Protein AF-A0A356GT39-F1 (afdb_monomer_lite)

Radius of gyration: 15.58 Å; chains: 1; bounding box: 34×14×54 Å

Sequence (61 aa):
PYEIRDHAWFVGFAPVQEPEIAVVAMVEHGGHGGSAAAPIVKAVMQEYF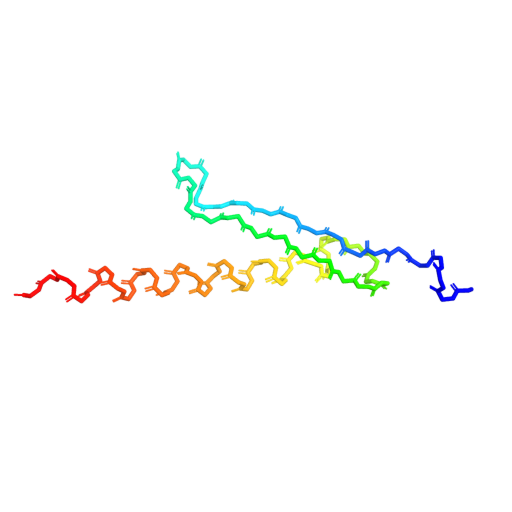RIRQAEGSKGGT

Foldseek 3Di:
DLVPADKAKDWDFDDPVDTDDIDIDIHRSQHYNVPRVVVVRVVVVVVVVVVVVVVVVPVPD

Secondary structure (DSSP, 8-state):
-GGGSPPEEEEEEE-SSS--EEEEEEETT---IIIIIHHHHHHHHHHHHHHHHHHHHHS--

pLDDT: mean 92.87, std 10.93, range [49.09, 98.81]

Structure (mmCIF, N/CA/C/O backbone):
data_AF-A0A356GT39-F1
#
_entry.id   AF-A0A356GT39-F1
#
loop_
_atom_site.group_PDB
_atom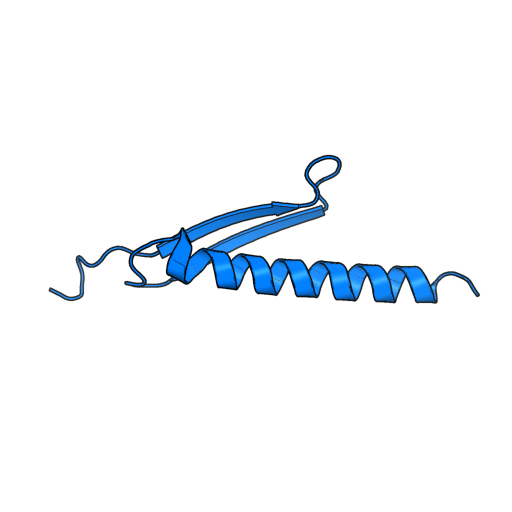_site.id
_atom_site.type_symbol
_atom_site.label_atom_id
_atom_site.label_alt_id
_atom_site.label_comp_id
_atom_site.label_asym_id
_atom_site.label_entity_id
_atom_site.label_seq_id
_atom_site.pdbx_PDB_ins_code
_atom_site.Cartn_x
_atom_site.Cartn_y
_atom_site.Cartn_z
_atom_site.occupancy
_atom_site.B_iso_or_equiv
_atom_site.auth_seq_id
_atom_site.auth_comp_id
_atom_site.auth_asym_id
_atom_site.auth_atom_id
_atom_site.pdbx_PDB_model_num
ATOM 1 N N . PRO A 1 1 ? 17.492 3.275 -20.905 1.00 72.38 1 PRO A N 1
ATOM 2 C CA . PRO A 1 1 ? 17.388 4.590 -20.223 1.00 72.38 1 PRO A CA 1
ATOM 3 C C . PRO A 1 1 ? 16.761 4.415 -18.834 1.00 72.38 1 PRO A C 1
ATOM 5 O O . PRO A 1 1 ? 15.727 3.765 -18.726 1.00 72.38 1 PRO A O 1
ATOM 8 N N . TYR A 1 2 ? 17.428 4.897 -17.782 1.00 80.69 2 TYR A N 1
ATOM 9 C CA . TYR A 1 2 ? 16.936 4.818 -16.397 1.00 80.69 2 TYR A CA 1
ATOM 10 C C . TYR A 1 2 ? 15.597 5.563 -16.243 1.00 80.69 2 TYR A C 1
ATOM 12 O O . TYR A 1 2 ? 14.660 5.020 -15.674 1.00 80.69 2 TYR A O 1
ATOM 20 N N . GLU A 1 3 ? 15.475 6.712 -16.914 1.00 85.12 3 GLU A N 1
ATOM 21 C CA . GLU A 1 3 ? 14.340 7.645 -16.845 1.00 85.12 3 GLU A CA 1
ATOM 22 C C . GLU A 1 3 ? 12.983 7.098 -17.323 1.00 85.12 3 GLU A C 1
ATOM 24 O O . GLU A 1 3 ? 11.957 7.686 -17.007 1.00 85.12 3 GLU A O 1
ATOM 29 N N . ILE A 1 4 ? 12.948 5.983 -18.065 1.00 89.62 4 ILE A N 1
ATOM 30 C CA . ILE A 1 4 ? 11.699 5.411 -18.616 1.00 89.62 4 ILE A CA 1
ATOM 31 C C . ILE A 1 4 ? 11.254 4.118 -17.921 1.00 89.62 4 ILE A C 1
ATOM 33 O O . ILE A 1 4 ? 10.373 3.429 -18.425 1.00 89.62 4 ILE A O 1
ATOM 37 N N . ARG A 1 5 ? 11.899 3.720 -16.816 1.00 92.06 5 ARG A N 1
ATOM 38 C CA . ARG A 1 5 ? 11.495 2.509 -16.082 1.00 92.06 5 ARG A CA 1
ATOM 39 C C . ARG A 1 5 ? 10.231 2.770 -15.270 1.00 92.06 5 ARG A C 1
ATOM 41 O O . ARG A 1 5 ? 10.136 3.799 -14.603 1.00 92.06 5 ARG A O 1
ATOM 48 N N . ASP A 1 6 ? 9.337 1.790 -15.235 1.00 94.44 6 ASP A N 1
ATOM 49 C CA . ASP A 1 6 ? 8.065 1.893 -14.521 1.00 94.44 6 ASP A CA 1
ATOM 50 C C . ASP A 1 6 ? 8.248 2.124 -13.014 1.00 94.44 6 ASP A C 1
ATOM 52 O O . ASP A 1 6 ? 9.042 1.458 -12.342 1.00 94.44 6 ASP A O 1
ATOM 56 N N . HIS A 1 7 ? 7.473 3.061 -12.471 1.00 96.69 7 HIS A N 1
ATOM 57 C CA . HIS A 1 7 ? 7.340 3.264 -11.033 1.00 96.69 7 HIS A CA 1
ATOM 58 C C . HIS A 1 7 ? 6.324 2.280 -10.457 1.00 96.69 7 HIS A C 1
ATOM 60 O O . HIS A 1 7 ? 5.236 2.107 -11.009 1.00 96.69 7 HIS A O 1
ATOM 66 N N . ALA A 1 8 ? 6.635 1.692 -9.305 1.00 98.25 8 ALA A N 1
ATOM 67 C CA . ALA A 1 8 ? 5.682 0.832 -8.620 1.00 98.25 8 ALA A CA 1
ATOM 68 C C . ALA A 1 8 ? 4.771 1.669 -7.726 1.00 98.25 8 ALA A C 1
ATOM 70 O O . ALA A 1 8 ? 5.249 2.337 -6.812 1.00 98.25 8 ALA A O 1
ATOM 71 N N . TRP A 1 9 ? 3.465 1.579 -7.956 1.00 98.38 9 TRP A N 1
ATOM 72 C CA . TRP A 1 9 ? 2.443 2.251 -7.159 1.00 98.38 9 TRP A CA 1
ATOM 73 C C . TRP A 1 9 ? 1.533 1.246 -6.467 1.00 98.38 9 TRP A C 1
ATOM 75 O O . TRP A 1 9 ? 1.133 0.246 -7.063 1.00 98.38 9 TRP A O 1
ATOM 85 N N . PHE A 1 10 ? 1.162 1.528 -5.222 1.00 98.62 10 PHE A N 1
ATOM 86 C CA . PHE A 1 10 ? 0.088 0.812 -4.542 1.00 98.62 10 PHE A CA 1
ATOM 87 C C . PHE A 1 10 ? -0.651 1.746 -3.585 1.00 98.62 10 PHE A C 1
ATOM 89 O O . PHE A 1 10 ? -0.030 2.543 -2.882 1.00 98.62 10 PHE A O 1
ATOM 96 N N . VAL A 1 11 ? -1.976 1.622 -3.548 1.00 98.50 11 VAL A N 1
ATOM 97 C CA . VAL A 1 11 ? -2.853 2.308 -2.597 1.00 98.50 11 VAL A CA 1
ATOM 98 C C . VAL A 1 11 ? -3.764 1.285 -1.939 1.00 98.50 11 VAL A C 1
ATOM 100 O O . VAL A 1 11 ? -4.272 0.380 -2.597 1.00 98.50 11 VAL A O 1
ATOM 103 N N . GLY A 1 12 ? -3.976 1.435 -0.638 1.00 98.31 12 GLY A N 1
ATOM 104 C CA . GLY A 1 12 ? -4.967 0.667 0.098 1.00 98.31 12 GLY A CA 1
ATOM 105 C C . GLY A 1 12 ? -5.591 1.502 1.204 1.00 98.31 12 GLY A C 1
ATOM 106 O O . GLY A 1 12 ? -4.994 2.470 1.676 1.00 98.31 12 GLY A O 1
ATOM 107 N N . PHE A 1 13 ? -6.764 1.079 1.658 1.00 98.50 13 PHE A N 1
ATOM 108 C CA . PHE A 1 13 ? -7.386 1.565 2.884 1.00 98.50 13 PHE A CA 1
ATOM 109 C C . PHE A 1 13 ? -7.886 0.383 3.717 1.00 98.50 13 PHE A C 1
ATOM 111 O O . PHE A 1 13 ? -8.135 -0.697 3.176 1.00 98.50 13 PHE A O 1
ATOM 118 N N . ALA A 1 14 ? -7.995 0.573 5.028 1.00 97.88 14 ALA A N 1
ATOM 119 C CA . ALA A 1 14 ? -8.489 -0.445 5.949 1.00 97.88 14 ALA A CA 1
ATOM 120 C C . ALA A 1 14 ? -9.025 0.186 7.249 1.00 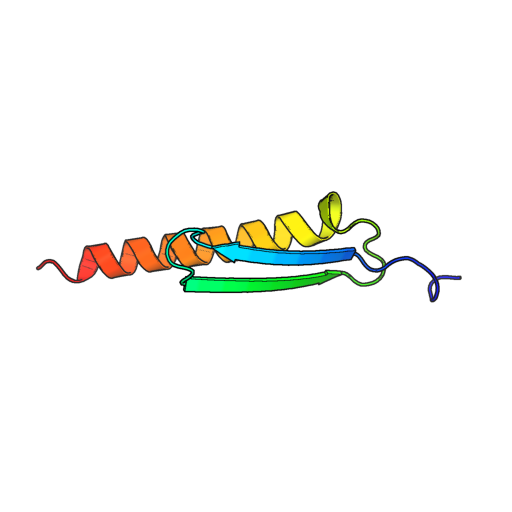97.88 14 ALA A C 1
ATOM 122 O O . ALA A 1 14 ? -8.558 1.267 7.623 1.00 97.88 14 ALA A O 1
ATOM 123 N N . PRO A 1 15 ? -9.917 -0.504 7.988 1.00 97.31 15 PRO A N 1
ATOM 124 C CA . PRO A 1 15 ? -10.737 -1.662 7.584 1.00 97.31 15 PRO A CA 1
ATOM 125 C C . PRO A 1 15 ? -11.686 -1.379 6.402 1.00 97.31 15 PRO A C 1
ATOM 127 O O . PRO A 1 15 ? -11.826 -0.241 5.973 1.00 97.31 15 PRO A O 1
ATOM 130 N N . VAL A 1 16 ? -12.336 -2.412 5.845 1.00 97.31 16 VAL A N 1
ATOM 131 C CA . VAL A 1 16 ? -13.275 -2.239 4.711 1.00 97.31 16 VAL A CA 1
ATOM 132 C C . VAL A 1 16 ? -14.605 -1.634 5.164 1.00 97.31 16 VAL A C 1
ATOM 134 O O . VAL A 1 16 ? -15.169 -0.803 4.461 1.00 97.31 16 VAL A O 1
ATOM 137 N N . GLN A 1 17 ? -15.119 -2.072 6.315 1.00 97.69 17 GLN A N 1
ATOM 138 C CA . GLN A 1 17 ? -16.438 -1.677 6.815 1.00 97.69 17 GLN A CA 1
ATOM 139 C C . GLN A 1 17 ? -16.433 -0.276 7.437 1.00 97.69 17 GLN A C 1
ATOM 141 O O . GLN A 1 17 ? -17.372 0.484 7.226 1.00 97.69 17 GLN A O 1
ATOM 146 N N . GLU A 1 18 ? -15.372 0.066 8.165 1.00 97.06 18 GLU A N 1
ATOM 147 C CA . GLU A 1 18 ? -15.180 1.369 8.803 1.00 97.06 18 GLU A CA 1
ATOM 148 C C . GLU A 1 18 ? -13.721 1.792 8.585 1.00 97.06 18 GLU A C 1
ATOM 150 O O . GLU A 1 18 ? -12.873 1.439 9.392 1.00 97.06 18 GLU A O 1
ATOM 155 N N . PRO A 1 19 ? -13.378 2.431 7.450 1.00 97.81 19 PRO A N 1
ATOM 156 C CA . PRO A 1 19 ? -11.995 2.782 7.138 1.00 97.81 19 PRO A CA 1
ATOM 157 C C . PRO A 1 19 ? -11.399 3.794 8.120 1.00 97.81 19 PRO A C 1
ATOM 159 O O . PRO A 1 19 ? -11.942 4.879 8.311 1.00 97.81 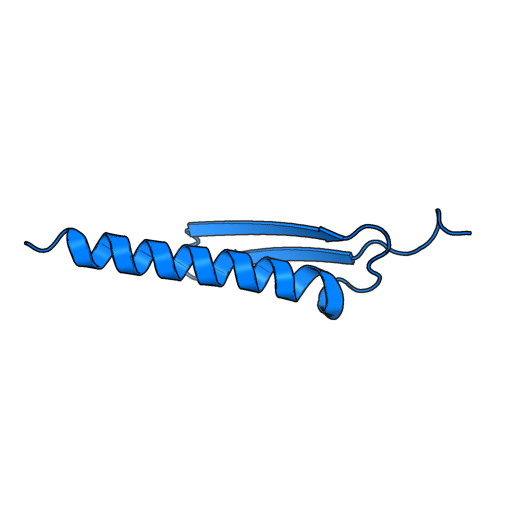19 PRO A O 1
ATOM 162 N N . GLU A 1 20 ? -10.231 3.474 8.668 1.00 97.31 20 GLU A N 1
ATOM 163 C CA . GLU A 1 20 ? -9.523 4.313 9.647 1.00 97.31 20 GLU A CA 1
ATOM 164 C C . GLU A 1 20 ? -8.219 4.898 9.080 1.00 97.31 20 GLU A C 1
ATOM 166 O O . GLU A 1 20 ? -7.750 5.948 9.520 1.00 97.31 20 GLU A O 1
ATOM 171 N N . ILE A 1 21 ? -7.623 4.226 8.087 1.00 98.31 21 ILE A N 1
ATOM 172 C CA . ILE A 1 21 ? -6.373 4.638 7.445 1.00 98.31 21 ILE A CA 1
ATOM 173 C C . ILE A 1 21 ? -6.396 4.358 5.938 1.00 98.31 21 ILE A C 1
ATOM 175 O O . ILE A 1 21 ? -6.848 3.303 5.491 1.00 98.31 21 ILE A O 1
ATOM 179 N N . ALA A 1 22 ? -5.838 5.287 5.159 1.00 98.56 22 ALA A N 1
ATOM 180 C CA . ALA A 1 22 ? -5.452 5.086 3.766 1.00 98.56 22 ALA A CA 1
ATOM 181 C C . ALA A 1 22 ? -3.941 5.310 3.615 1.00 98.56 22 ALA A C 1
ATOM 183 O O . ALA A 1 22 ? -3.386 6.248 4.185 1.00 98.56 22 ALA A O 1
ATOM 184 N N . VAL A 1 23 ? -3.274 4.448 2.850 1.00 98.62 23 VAL A N 1
ATOM 185 C CA . VAL A 1 23 ? -1.824 4.504 2.628 1.00 98.62 23 VAL A CA 1
ATOM 186 C C . VAL A 1 23 ? -1.543 4.376 1.138 1.00 98.62 23 VAL A C 1
ATOM 188 O O . VAL A 1 23 ? -2.071 3.485 0.472 1.00 98.62 23 VAL A O 1
ATOM 191 N N . VAL A 1 24 ? -0.680 5.255 0.631 1.00 98.50 24 VAL A N 1
ATOM 192 C CA . VAL A 1 24 ? -0.166 5.232 -0.741 1.00 98.50 24 VAL A CA 1
ATOM 193 C C . VAL A 1 24 ? 1.349 5.095 -0.679 1.00 98.50 24 VAL A C 1
ATOM 195 O O . VAL A 1 24 ? 1.998 5.801 0.091 1.00 98.50 24 VAL A O 1
ATOM 198 N N . ALA A 1 25 ? 1.915 4.215 -1.501 1.00 98.56 25 ALA A N 1
ATOM 199 C CA . ALA A 1 25 ? 3.354 4.110 -1.698 1.00 98.56 25 ALA A CA 1
ATOM 200 C C . ALA A 1 25 ? 3.703 4.180 -3.188 1.00 98.56 25 ALA A C 1
ATOM 202 O O . ALA A 1 25 ? 3.053 3.539 -4.018 1.00 98.56 25 ALA A O 1
ATOM 203 N N . MET A 1 26 ? 4.766 4.926 -3.492 1.00 98.19 26 MET A N 1
ATOM 204 C CA . MET A 1 26 ? 5.438 4.946 -4.787 1.00 98.19 26 MET A CA 1
ATOM 205 C C . MET A 1 26 ? 6.895 4.537 -4.591 1.00 98.19 26 MET A C 1
ATOM 207 O O . MET A 1 26 ? 7.585 5.108 -3.748 1.00 98.19 26 MET A O 1
ATOM 211 N N . VAL A 1 27 ? 7.373 3.595 -5.401 1.00 97.81 27 VAL A N 1
ATOM 212 C CA . VAL A 1 27 ? 8.793 3.240 -5.484 1.00 97.81 27 VAL A CA 1
ATOM 213 C C . VAL A 1 27 ? 9.319 3.658 -6.849 1.00 97.81 27 VAL A C 1
ATOM 215 O O . VAL A 1 27 ? 8.860 3.165 -7.887 1.00 97.81 27 VAL A O 1
ATOM 218 N N . GLU A 1 28 ? 10.287 4.575 -6.842 1.00 97.25 28 GLU A N 1
ATOM 219 C CA . GLU A 1 28 ? 10.952 5.034 -8.056 1.00 97.25 28 GLU A CA 1
ATOM 220 C C . GLU A 1 28 ? 11.583 3.842 -8.789 1.00 97.25 28 GLU A C 1
ATOM 222 O O . GLU A 1 28 ? 12.287 3.039 -8.179 1.00 97.25 28 GLU A O 1
ATOM 227 N N . HIS A 1 29 ? 11.271 3.684 -10.080 1.00 95.75 29 HIS A N 1
ATOM 228 C CA . HIS A 1 29 ? 11.706 2.565 -10.915 1.00 95.75 29 HIS A CA 1
ATOM 229 C C . HIS A 1 29 ? 11.527 1.167 -10.290 1.00 95.75 29 HIS A C 1
ATOM 231 O O . HIS A 1 29 ? 12.258 0.231 -10.618 1.00 95.75 29 HIS A O 1
ATOM 237 N N . GLY A 1 30 ? 10.551 1.022 -9.385 1.00 94.38 30 GLY A N 1
ATOM 238 C CA . GLY A 1 30 ? 10.274 -0.216 -8.659 1.00 94.38 30 GLY A CA 1
ATOM 239 C C . GLY A 1 30 ? 9.536 -1.279 -9.478 1.00 94.38 30 GLY A C 1
ATOM 240 O O . GLY A 1 30 ? 9.292 -2.374 -8.971 1.00 94.38 30 GLY A O 1
ATOM 241 N N . GLY A 1 31 ? 9.154 -0.977 -10.722 1.00 95.06 31 GLY A N 1
ATOM 242 C CA . GLY A 1 31 ? 8.412 -1.886 -11.586 1.00 95.06 31 GLY A CA 1
ATOM 243 C C . GLY A 1 31 ? 6.970 -2.069 -11.116 1.00 95.06 31 GLY A C 1
ATOM 244 O O . GLY A 1 31 ? 6.163 -1.147 -11.166 1.00 95.06 31 GLY A O 1
ATOM 245 N N . HIS A 1 32 ? 6.622 -3.271 -10.658 1.00 95.81 32 HIS A N 1
ATOM 246 C CA . HIS A 1 32 ? 5.232 -3.635 -10.388 1.00 95.81 32 HIS A CA 1
ATOM 247 C C . HIS A 1 32 ? 4.776 -3.240 -8.980 1.00 95.81 32 HIS A C 1
ATOM 249 O O . HIS A 1 32 ? 5.381 -3.615 -7.971 1.00 95.81 32 HIS A O 1
ATOM 255 N N . GLY A 1 33 ? 3.620 -2.576 -8.910 1.00 96.56 33 GLY A N 1
ATOM 256 C CA . GLY A 1 33 ? 2.972 -2.176 -7.659 1.00 96.56 33 GLY A CA 1
ATOM 257 C C . GLY A 1 33 ? 2.787 -3.321 -6.662 1.00 96.56 33 GLY A C 1
ATOM 258 O O . GLY A 1 33 ? 3.137 -3.185 -5.493 1.00 96.56 33 GLY A O 1
ATOM 259 N N . GLY A 1 34 ? 2.307 -4.476 -7.132 1.00 96.50 34 GLY A N 1
ATOM 260 C CA . GLY A 1 34 ? 2.021 -5.638 -6.283 1.00 96.50 34 GLY A CA 1
ATOM 261 C C . GLY A 1 34 ? 3.251 -6.272 -5.625 1.00 96.50 34 GLY A C 1
ATOM 262 O O . GLY A 1 34 ? 3.153 -6.764 -4.506 1.00 96.50 34 GLY A O 1
ATOM 263 N N . SER A 1 35 ? 4.411 -6.251 -6.286 1.00 96.81 35 SER A N 1
ATOM 264 C CA . SER A 1 35 ? 5.634 -6.872 -5.761 1.00 96.81 35 SER A CA 1
ATOM 265 C C . SER A 1 35 ? 6.522 -5.900 -4.988 1.00 96.81 35 SER A C 1
ATOM 267 O O . SER A 1 35 ? 7.211 -6.331 -4.070 1.00 96.81 35 SER A O 1
ATOM 269 N N . ALA A 1 36 ? 6.523 -4.611 -5.346 1.00 97.69 36 ALA A N 1
ATOM 270 C CA . ALA A 1 36 ? 7.406 -3.614 -4.737 1.00 97.69 36 ALA A CA 1
ATOM 271 C C . ALA A 1 36 ? 6.683 -2.675 -3.756 1.00 97.69 36 ALA A C 1
ATOM 273 O O . ALA A 1 36 ? 7.140 -2.501 -2.630 1.00 97.69 36 ALA A O 1
ATOM 274 N N . ALA A 1 37 ? 5.545 -2.090 -4.143 1.00 98.56 37 ALA A N 1
ATOM 275 C CA . ALA A 1 37 ? 4.856 -1.080 -3.332 1.00 98.56 37 ALA A CA 1
ATOM 276 C C . ALA A 1 37 ? 3.836 -1.680 -2.342 1.00 98.56 37 ALA A C 1
ATOM 278 O O . ALA A 1 37 ? 3.694 -1.186 -1.223 1.00 98.56 37 ALA A O 1
ATOM 279 N N . ALA A 1 38 ? 3.158 -2.774 -2.699 1.00 98.56 38 ALA A N 1
ATOM 280 C CA . ALA A 1 38 ? 2.153 -3.404 -1.839 1.00 98.56 38 ALA A CA 1
ATOM 281 C C . ALA A 1 38 ? 2.714 -3.923 -0.498 1.00 98.56 38 ALA A C 1
ATOM 283 O O . ALA A 1 38 ? 2.066 -3.701 0.529 1.00 98.56 38 ALA A O 1
ATOM 284 N N . PRO A 1 39 ? 3.911 -4.550 -0.436 1.00 98.56 39 PRO A N 1
ATOM 285 C CA . PRO A 1 39 ? 4.504 -4.951 0.841 1.00 98.56 39 PRO A CA 1
ATOM 286 C C . PRO A 1 39 ? 4.797 -3.766 1.773 1.00 98.56 39 PRO A C 1
ATOM 288 O O . PRO A 1 39 ? 4.653 -3.905 2.987 1.00 98.56 39 PRO A O 1
ATOM 291 N N . ILE A 1 40 ? 5.149 -2.598 1.220 1.00 98.62 40 ILE A N 1
ATOM 292 C CA . ILE A 1 40 ? 5.385 -1.364 1.988 1.00 98.62 40 ILE A CA 1
ATOM 293 C C . ILE A 1 40 ? 4.072 -0.881 2.606 1.00 98.62 40 ILE A C 1
ATOM 295 O O . ILE A 1 40 ? 4.002 -0.666 3.815 1.00 98.62 40 ILE A O 1
ATOM 299 N N . VAL A 1 41 ? 3.011 -0.782 1.797 1.00 98.81 41 VAL A N 1
ATOM 300 C CA . VAL A 1 41 ? 1.672 -0.406 2.279 1.00 98.81 41 VAL A CA 1
ATOM 301 C C . VAL A 1 41 ? 1.191 -1.363 3.372 1.00 98.81 41 VAL A C 1
ATOM 303 O O . VAL A 1 41 ? 0.722 -0.916 4.419 1.00 98.81 41 VAL A O 1
ATOM 306 N N . LYS A 1 42 ? 1.381 -2.674 3.181 1.00 98.56 42 LYS A N 1
ATOM 307 C CA . LYS A 1 42 ? 1.053 -3.689 4.186 1.00 98.56 42 LYS A CA 1
ATOM 308 C C . LYS A 1 42 ? 1.797 -3.455 5.503 1.00 98.56 42 LYS A C 1
ATOM 310 O O . LYS A 1 42 ? 1.158 -3.493 6.549 1.00 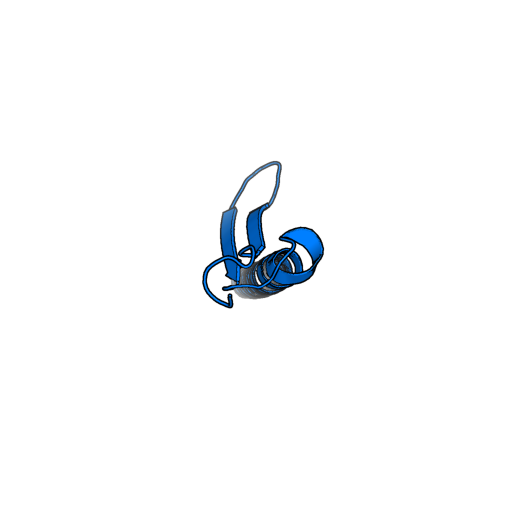98.56 42 LYS A O 1
ATOM 315 N N . ALA A 1 43 ? 3.109 -3.220 5.467 1.00 98.62 43 ALA A N 1
ATOM 316 C CA . ALA A 1 43 ? 3.909 -3.022 6.676 1.00 98.62 43 ALA A CA 1
ATOM 317 C C . ALA A 1 43 ? 3.430 -1.805 7.488 1.00 98.62 43 ALA A C 1
ATOM 319 O O . ALA A 1 43 ? 3.257 -1.907 8.701 1.00 98.62 43 ALA A O 1
ATOM 320 N N . VAL A 1 44 ? 3.135 -0.687 6.813 1.00 98.69 44 VAL A N 1
ATOM 321 C CA . VAL A 1 44 ? 2.586 0.522 7.452 1.00 98.69 44 VAL A CA 1
ATOM 322 C C . VAL A 1 44 ? 1.232 0.235 8.102 1.00 98.69 44 VAL A C 1
ATOM 324 O O . VAL A 1 44 ? 1.021 0.578 9.262 1.00 98.69 44 VAL A O 1
ATOM 327 N N . MET A 1 45 ? 0.323 -0.430 7.384 1.00 98.56 45 MET A N 1
ATOM 328 C CA . MET A 1 45 ? -0.998 -0.767 7.922 1.00 98.56 45 MET A CA 1
ATOM 329 C C . MET A 1 45 ? -0.920 -1.735 9.107 1.00 98.56 45 MET A C 1
ATOM 331 O O . MET A 1 45 ? -1.631 -1.554 10.092 1.00 98.56 45 MET A O 1
ATOM 335 N N . GLN A 1 46 ? -0.053 -2.750 9.041 1.00 98.38 46 GLN A N 1
ATOM 336 C CA . GLN A 1 46 ? 0.150 -3.686 10.149 1.00 98.38 46 GLN A CA 1
ATOM 337 C C . GLN A 1 46 ? 0.623 -2.960 11.409 1.00 98.38 46 GLN A C 1
ATOM 339 O O . GLN A 1 46 ? 0.100 -3.218 12.493 1.00 98.38 46 GLN A O 1
ATOM 344 N N . GLU A 1 47 ? 1.565 -2.030 11.263 1.00 98.44 47 GLU A N 1
ATOM 345 C CA . GLU A 1 47 ? 2.069 -1.259 12.394 1.00 98.44 47 GLU A CA 1
ATOM 346 C C . GLU A 1 47 ? 1.016 -0.295 12.952 1.00 98.44 47 GLU A C 1
ATOM 348 O O . GLU A 1 47 ? 0.837 -0.219 14.168 1.00 98.44 47 GLU A O 1
ATOM 353 N N . TYR A 1 48 ? 0.248 0.367 12.083 1.00 98.25 48 TYR A N 1
ATOM 354 C CA . TYR A 1 48 ? -0.876 1.209 12.492 1.00 98.25 48 TYR A CA 1
ATOM 355 C C . TYR A 1 48 ? -1.868 0.445 13.384 1.00 98.25 48 TYR A C 1
ATOM 357 O O . TYR A 1 48 ? -2.176 0.887 14.494 1.00 98.25 48 TYR A O 1
ATOM 365 N N . PHE A 1 49 ? -2.322 -0.737 12.950 1.00 97.31 49 PHE A N 1
ATOM 366 C CA . PHE A 1 49 ? -3.273 -1.530 13.734 1.00 97.31 49 PHE A CA 1
ATOM 367 C C . PHE A 1 49 ? -2.661 -2.107 15.011 1.00 97.31 49 PHE A C 1
ATOM 369 O O . PHE A 1 49 ? -3.349 -2.188 16.029 1.00 97.31 49 PHE A O 1
ATOM 376 N N . ARG A 1 50 ? -1.366 -2.451 15.006 1.00 97.38 50 ARG A N 1
ATOM 377 C CA . ARG A 1 50 ? -0.653 -2.869 16.222 1.00 97.38 50 ARG A CA 1
ATOM 378 C C . ARG A 1 50 ? -0.668 -1.760 17.280 1.00 97.38 50 ARG A C 1
ATOM 380 O O . ARG A 1 50 ? -0.926 -2.036 18.451 1.00 97.38 50 ARG A O 1
ATOM 387 N N . ILE A 1 51 ? -0.415 -0.513 16.876 1.00 97.00 51 ILE A N 1
ATOM 388 C CA . ILE A 1 51 ? -0.446 0.654 17.771 1.00 97.00 51 ILE A CA 1
ATOM 389 C C . ILE A 1 51 ? -1.874 0.911 18.270 1.00 97.00 51 ILE A C 1
ATOM 391 O O . ILE A 1 51 ? -2.074 1.026 19.479 1.00 97.00 51 ILE A O 1
ATOM 395 N N . ARG A 1 52 ? -2.878 0.904 17.379 1.00 94.31 52 ARG A N 1
ATOM 396 C CA . ARG A 1 52 ? -4.299 1.084 17.744 1.00 94.31 52 ARG A CA 1
ATOM 397 C C . ARG A 1 52 ? -4.774 0.079 18.798 1.00 94.31 52 ARG A C 1
ATOM 399 O O . ARG A 1 52 ? -5.445 0.461 19.754 1.00 94.31 52 ARG A O 1
ATOM 406 N N . GLN A 1 53 ? -4.392 -1.192 18.665 1.00 92.31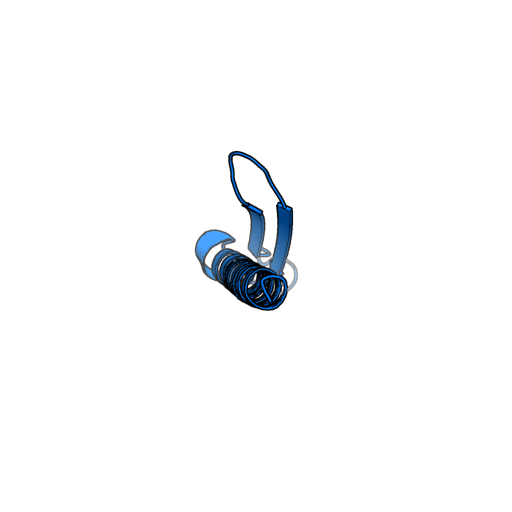 53 GLN A N 1
ATOM 407 C CA . GLN A 1 53 ? -4.729 -2.242 19.638 1.00 92.31 53 GLN A CA 1
ATOM 408 C C . GLN A 1 53 ? -4.061 -2.008 21.004 1.00 92.31 53 GLN A C 1
ATOM 410 O O . GLN A 1 53 ? -4.687 -2.198 22.052 1.00 92.31 53 GLN A O 1
ATOM 415 N N . ALA A 1 54 ? -2.802 -1.562 21.006 1.00 91.25 54 ALA A N 1
ATOM 416 C CA . ALA A 1 54 ? -2.073 -1.243 22.230 1.00 91.25 54 ALA A CA 1
ATOM 417 C C . ALA A 1 54 ? -2.654 -0.022 22.966 1.00 91.25 54 ALA A C 1
ATOM 419 O O . ALA A 1 54 ? -2.673 -0.013 24.196 1.00 91.25 54 ALA A O 1
ATOM 420 N N . GLU A 1 55 ? -3.145 0.990 22.243 1.00 88.06 55 GLU A N 1
ATOM 421 C CA . GLU A 1 55 ? -3.854 2.139 22.826 1.00 88.06 55 GLU A CA 1
ATOM 422 C C . GLU A 1 55 ? -5.183 1.716 23.462 1.00 88.06 55 GLU A C 1
ATOM 424 O O . GLU A 1 55 ? -5.442 2.048 24.619 1.00 88.06 55 GLU A O 1
ATOM 429 N N . GLY A 1 56 ? -5.991 0.925 22.745 1.00 80.56 56 GLY A N 1
ATOM 430 C CA . GLY A 1 56 ? -7.284 0.441 23.243 1.00 80.56 56 GLY A CA 1
ATOM 431 C C . GLY A 1 56 ? -7.169 -0.407 24.514 1.00 80.56 56 GLY A C 1
ATOM 432 O O . GLY A 1 56 ? -8.041 -0.353 25.375 1.00 80.56 56 GLY A O 1
ATOM 433 N N . SER A 1 57 ? -6.056 -1.126 24.683 1.00 72.50 57 SER A N 1
ATOM 434 C CA . SER A 1 57 ? -5.802 -1.959 25.868 1.00 72.50 57 SER A CA 1
ATOM 435 C C . SER A 1 57 ? -5.424 -1.158 27.124 1.00 72.50 57 SER A C 1
ATOM 437 O O . SER A 1 57 ? -5.527 -1.680 28.230 1.00 72.50 57 SER A O 1
ATOM 439 N N . LYS A 1 58 ? -4.973 0.097 26.984 1.00 67.75 58 LYS A N 1
ATOM 440 C CA . LYS A 1 58 ? -4.523 0.938 28.112 1.00 67.75 58 LYS A CA 1
ATOM 441 C C . LYS A 1 58 ? -5.623 1.805 28.731 1.00 67.75 58 LYS A C 1
ATOM 443 O O . LYS A 1 58 ? -5.425 2.308 29.828 1.00 67.75 58 LYS A O 1
ATOM 448 N N . GLY A 1 59 ? -6.756 1.991 28.052 1.00 59.28 59 GLY A N 1
ATOM 449 C CA . GLY A 1 59 ? -7.863 2.841 28.518 1.00 59.28 59 GLY A CA 1
ATOM 450 C C . GLY A 1 59 ? -8.889 2.154 29.431 1.00 59.28 59 GLY A C 1
ATOM 451 O O . GLY A 1 59 ? -9.925 2.746 29.707 1.00 59.28 59 GLY A O 1
ATOM 452 N N . GLY A 1 60 ? -8.646 0.903 29.842 1.00 57.28 60 GLY A N 1
ATOM 453 C CA . GLY A 1 60 ? -9.593 0.063 30.590 1.00 57.28 60 GLY A CA 1
ATOM 454 C C . GLY A 1 60 ? -9.280 -0.147 32.079 1.00 57.28 60 GLY A C 1
ATOM 455 O O . GLY A 1 60 ? -9.702 -1.158 32.633 1.00 57.28 60 GLY A O 1
ATOM 456 N N . THR A 1 61 ? -8.512 0.735 32.722 1.00 49.09 61 THR A N 1
ATOM 457 C CA . THR A 1 61 ? -8.243 0.728 34.178 1.00 49.09 61 THR A CA 1
ATOM 458 C C . THR A 1 61 ? -8.640 2.072 34.762 1.00 49.09 61 THR A C 1
ATOM 460 O O . THR A 1 61 ? -9.215 2.073 35.871 1.00 49.09 61 THR A O 1
#